Protein AF-A0A659UJV3-F1 (afdb_monomer_lite)

Foldseek 3Di:
DVVVVVVCVVLVVVPDPVVNVVVCVVCVVVVQNDADPVPRHGPVVVCVVCVVVVVVVVVVVVVVCCVVVVVVVVVCVVCVVPPVVVVVVVVVVD

Secondary structure (DSSP, 8-state):
-HHHHHHHHHTTTTS-HHHHHHHHHHHHHTT---B-TTT-SBHHHHHHHHHHHHHHHHHHHHHHHHHHHHHHHHHHHHTTT-HHHHHHHHHH--

Sequence (94 aa):
PERHTALMHQFGFDLPIWQQYLTYLTNILSGDFGTSFSTKTPVLKDFLVRFPATVELAIFAMIFAVIFGVAFGIFAAIRRGSWFDQLTMGTALA

Radius of gyration: 26.71 Å; chains: 1; bounding box: 47×45×66 Å

pLDDT: mean 77.1, std 12.21, range [51.75, 96.81]

Structure (mmCIF, N/CA/C/O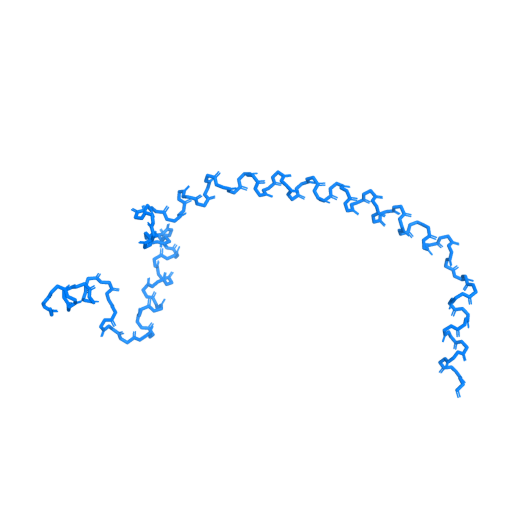 backbone):
data_AF-A0A659UJV3-F1
#
_entry.id   AF-A0A659UJV3-F1
#
loop_
_atom_site.group_PDB
_atom_site.id
_atom_site.type_symbol
_atom_site.label_atom_id
_atom_site.label_alt_id
_atom_site.label_comp_id
_atom_site.label_asym_id
_atom_site.label_entity_id
_atom_site.label_seq_id
_atom_site.pdbx_PDB_ins_code
_atom_site.Cartn_x
_atom_site.Cartn_y
_atom_site.Cartn_z
_atom_site.occupancy
_atom_site.B_iso_or_equiv
_atom_site.auth_seq_id
_atom_site.auth_comp_id
_atom_site.auth_asym_id
_atom_site.auth_atom_id
_atom_site.pdbx_PDB_model_num
ATOM 1 N N . PRO A 1 1 ? -11.445 -8.112 38.231 1.00 59.59 1 PRO A N 1
ATOM 2 C CA . PRO A 1 1 ? -12.476 -8.892 37.499 1.00 59.59 1 PRO A CA 1
ATOM 3 C C . PRO A 1 1 ? -13.514 -8.002 36.793 1.00 59.59 1 PRO A C 1
ATOM 5 O O . PRO A 1 1 ? -13.620 -8.079 35.579 1.00 59.59 1 PRO A O 1
ATOM 8 N N . GLU A 1 2 ? -14.193 -7.099 37.512 1.00 66.38 2 GLU A N 1
ATOM 9 C CA . GLU A 1 2 ? -15.302 -6.279 36.973 1.00 66.38 2 GLU A CA 1
ATOM 10 C C . GLU A 1 2 ? -14.899 -5.278 35.876 1.00 66.38 2 GLU A C 1
ATOM 12 O O . GLU A 1 2 ? -15.654 -5.032 34.941 1.00 66.38 2 GLU A O 1
ATOM 17 N N . ARG A 1 3 ? -13.677 -4.727 35.927 1.00 64.06 3 ARG A N 1
ATOM 18 C CA . ARG A 1 3 ? -13.175 -3.862 34.842 1.00 64.06 3 ARG A CA 1
ATOM 19 C C . ARG A 1 3 ? -12.911 -4.618 33.542 1.00 64.06 3 ARG A C 1
ATOM 21 O O . ARG A 1 3 ? -12.990 -4.016 32.481 1.00 64.06 3 ARG A O 1
ATOM 28 N N . HIS A 1 4 ? -12.586 -5.908 33.609 1.00 64.56 4 HIS A N 1
ATOM 29 C CA . HIS A 1 4 ? -12.297 -6.688 32.405 1.00 64.56 4 HIS A CA 1
ATOM 30 C C . HIS A 1 4 ? -13.575 -6.995 31.632 1.00 64.56 4 HIS A C 1
ATOM 32 O O . HIS A 1 4 ? -13.597 -6.808 30.424 1.00 64.56 4 HIS A O 1
ATOM 38 N N . THR A 1 5 ? -14.646 -7.383 32.324 1.00 66.38 5 THR A N 1
ATOM 39 C CA . THR A 1 5 ? -15.953 -7.640 31.705 1.00 66.38 5 THR A CA 1
ATOM 40 C C . THR A 1 5 ? -16.570 -6.363 31.144 1.00 66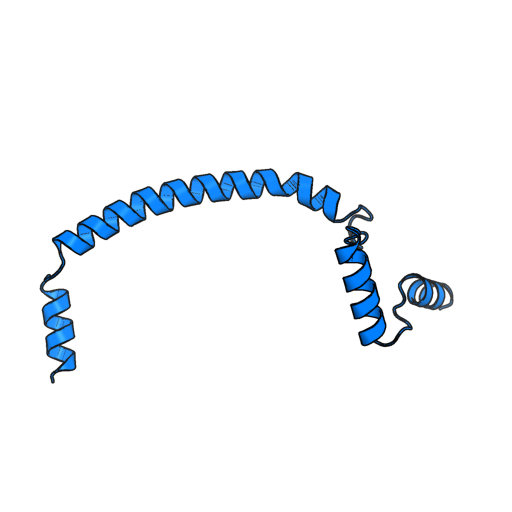.38 5 THR A C 1
ATOM 42 O O . THR A 1 5 ? -17.081 -6.375 30.032 1.00 66.38 5 THR A O 1
ATOM 45 N N . ALA A 1 6 ? -16.434 -5.233 31.846 1.00 68.44 6 ALA A N 1
ATOM 46 C CA . ALA A 1 6 ? -16.864 -3.940 31.317 1.00 68.44 6 ALA A CA 1
ATOM 47 C C . ALA A 1 6 ? -16.139 -3.574 30.008 1.00 68.44 6 ALA A C 1
ATOM 49 O O . ALA A 1 6 ? -16.776 -3.085 29.081 1.00 68.44 6 ALA A O 1
ATOM 50 N N . LEU A 1 7 ? -14.831 -3.844 29.907 1.00 64.12 7 LEU A N 1
ATOM 51 C CA . LEU A 1 7 ? -14.053 -3.596 28.688 1.00 64.12 7 LEU A CA 1
ATOM 52 C C . LEU A 1 7 ? -14.396 -4.583 27.562 1.00 64.12 7 LEU A C 1
ATOM 54 O O . LEU A 1 7 ? -14.506 -4.155 26.417 1.00 64.12 7 LEU A O 1
ATOM 58 N N . MET A 1 8 ? -14.610 -5.870 27.860 1.00 66.31 8 MET A N 1
ATOM 59 C CA . MET A 1 8 ? -15.060 -6.854 26.858 1.00 66.31 8 MET A CA 1
ATOM 60 C C . MET A 1 8 ? -16.382 -6.423 26.212 1.00 66.31 8 MET A C 1
ATOM 62 O O . MET A 1 8 ? -16.506 -6.446 24.985 1.00 66.31 8 MET A O 1
ATOM 66 N N . HIS A 1 9 ? -17.305 -5.905 27.023 1.00 65.50 9 HIS A N 1
ATOM 67 C CA . HIS A 1 9 ? -18.608 -5.453 26.551 1.00 65.50 9 HIS A CA 1
ATOM 68 C C . HIS A 1 9 ? -18.519 -4.126 25.782 1.00 65.50 9 HIS A C 1
ATOM 70 O O . HIS A 1 9 ? -19.280 -3.898 24.843 1.00 65.50 9 HIS A O 1
ATOM 76 N N . GLN A 1 10 ? -17.572 -3.255 26.150 1.00 65.19 10 GLN A N 1
ATOM 77 C CA . GLN A 1 10 ? -17.337 -1.966 25.490 1.00 65.19 10 GLN A CA 1
ATOM 78 C C . GLN A 1 10 ? -16.682 -2.118 24.109 1.00 65.19 10 GLN A C 1
ATOM 80 O O . GLN A 1 10 ? -16.965 -1.334 23.208 1.00 65.19 10 GLN A O 1
ATOM 85 N N . PHE A 1 11 ? -15.830 -3.132 23.937 1.00 67.69 11 PHE A N 1
ATOM 86 C CA . PHE A 1 11 ? -15.186 -3.454 22.660 1.00 67.69 11 PHE A CA 1
ATOM 87 C C . PHE A 1 11 ? -15.949 -4.504 21.837 1.00 67.69 11 PHE A C 1
ATOM 89 O O . PHE A 1 11 ? -15.521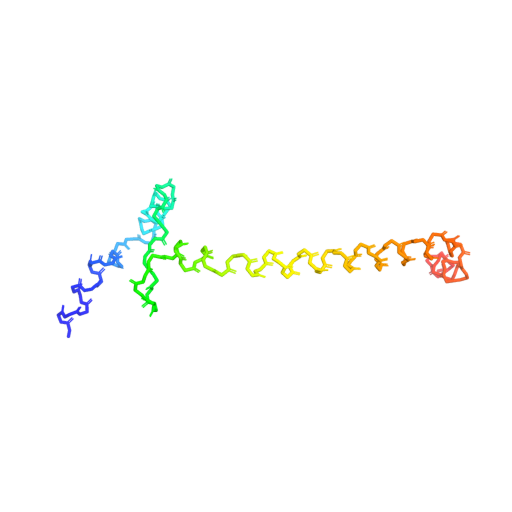 -4.844 20.736 1.00 67.69 11 PHE A O 1
ATOM 96 N N . GLY A 1 12 ? -17.076 -5.016 22.345 1.00 69.12 12 GLY A N 1
ATOM 97 C CA . GLY A 1 12 ? -17.870 -6.039 21.662 1.00 69.12 12 GLY A CA 1
ATOM 98 C C . GLY A 1 12 ? -17.173 -7.400 21.568 1.00 69.12 12 GLY A C 1
ATOM 99 O O . GLY A 1 12 ? -17.576 -8.238 20.767 1.00 69.12 12 GLY A O 1
ATOM 100 N N . PHE A 1 13 ? -16.145 -7.641 22.387 1.00 73.56 13 PHE A N 1
ATOM 101 C CA . PHE A 1 13 ? -15.421 -8.914 22.431 1.00 73.56 13 PHE A CA 1
ATOM 102 C C . PHE A 1 13 ? -16.253 -10.057 23.028 1.00 73.56 13 PHE A C 1
ATOM 104 O O . PHE A 1 13 ? -15.896 -11.219 22.852 1.00 73.56 13 PHE A O 1
ATOM 111 N N . ASP A 1 14 ? -17.387 -9.731 23.652 1.00 76.75 14 ASP A N 1
ATOM 112 C CA . ASP A 1 14 ? -18.400 -10.692 24.103 1.00 76.75 14 ASP A CA 1
ATOM 113 C C . ASP A 1 14 ? -19.320 -11.189 22.963 1.00 76.75 14 ASP A C 1
ATOM 115 O O . ASP A 1 14 ? -20.090 -12.132 23.150 1.00 76.75 14 ASP A O 1
ATOM 119 N N . LEU A 1 15 ? -19.266 -10.571 21.773 1.00 78.94 15 LEU A N 1
ATOM 120 C CA . LEU A 1 15 ? -20.111 -10.927 20.627 1.00 78.94 15 LEU A CA 1
ATOM 121 C C . LEU A 1 15 ? -19.491 -12.070 19.800 1.00 78.94 15 LEU A C 1
ATOM 123 O O . LEU A 1 15 ? -18.266 -12.203 19.744 1.00 78.94 15 LEU A O 1
ATOM 127 N N . PRO A 1 16 ? -20.306 -12.860 19.073 1.00 84.75 16 PRO A N 1
ATOM 128 C CA . PRO A 1 16 ? -19.812 -13.838 18.107 1.00 84.75 16 PRO A CA 1
ATOM 129 C C . PRO A 1 16 ? -18.825 -13.213 17.108 1.00 84.75 16 PRO A C 1
ATOM 131 O O . PRO A 1 16 ? -19.072 -12.118 16.599 1.00 84.75 16 PRO A O 1
ATOM 134 N N . ILE A 1 17 ? -17.751 -13.931 16.752 1.00 81.31 17 ILE A N 1
ATOM 135 C CA . ILE A 1 17 ? -16.681 -13.426 15.861 1.00 81.31 17 ILE A CA 1
ATOM 136 C C . ILE A 1 17 ? -17.238 -12.861 14.543 1.00 81.31 17 ILE A C 1
ATOM 138 O O . ILE A 1 17 ? -16.766 -11.839 14.049 1.00 81.31 17 ILE A O 1
ATOM 142 N N . TRP A 1 18 ? -18.283 -13.479 13.989 1.00 84.06 18 TRP A N 1
ATOM 143 C CA . TRP A 1 18 ? -18.914 -13.005 12.756 1.00 84.06 18 TRP A CA 1
ATOM 144 C C . TRP A 1 18 ? -19.573 -11.620 12.909 1.00 84.06 18 TRP A C 1
ATOM 146 O O . TRP A 1 18 ? -19.513 -10.815 11.981 1.00 84.06 18 TRP A O 1
ATOM 156 N N . GLN A 1 19 ? -20.152 -11.305 14.075 1.00 85.75 19 GLN A N 1
ATOM 157 C CA . GLN A 1 19 ? -20.744 -9.989 14.355 1.00 85.75 19 GLN A CA 1
ATOM 158 C C . GLN A 1 19 ? -19.668 -8.924 14.537 1.00 85.75 19 GLN A C 1
ATOM 160 O O . GLN A 1 19 ? -19.826 -7.811 14.033 1.00 85.75 19 GLN A O 1
ATOM 165 N N . GLN A 1 20 ? -18.559 -9.272 15.199 1.00 83.44 20 GLN A N 1
ATOM 166 C CA . GLN A 1 20 ? -17.400 -8.383 15.315 1.00 83.44 20 GLN A CA 1
ATOM 167 C C . GLN A 1 20 ? -16.854 -8.034 13.924 1.00 83.44 20 GLN A C 1
ATOM 169 O O . GLN A 1 20 ? -16.602 -6.867 13.633 1.00 83.44 20 GLN A O 1
ATOM 174 N N . TYR A 1 21 ? -16.759 -9.026 13.033 1.00 83.19 21 TYR A N 1
ATOM 175 C CA . TYR A 1 21 ? -16.290 -8.825 11.664 1.00 83.19 21 TYR A CA 1
ATOM 176 C C . TYR A 1 21 ? -17.238 -7.960 10.820 1.00 83.19 21 TYR A C 1
ATOM 178 O O . TYR A 1 21 ? -16.784 -7.044 10.137 1.00 83.19 21 TYR A O 1
ATOM 186 N N . LEU A 1 22 ? -18.553 -8.195 10.888 1.00 86.19 22 LEU A N 1
ATOM 187 C CA . LEU A 1 22 ? -19.537 -7.369 10.173 1.00 86.19 22 LEU A CA 1
ATOM 188 C C . LEU A 1 22 ? -19.563 -5.926 10.680 1.00 86.19 22 LEU A C 1
ATOM 190 O O . LEU A 1 22 ? -19.619 -4.995 9.878 1.00 86.19 22 LEU A O 1
ATOM 194 N N . THR A 1 23 ? -19.493 -5.735 11.997 1.00 83.31 23 THR A N 1
ATOM 195 C CA . THR A 1 23 ? -19.409 -4.401 12.606 1.00 83.31 23 THR A CA 1
ATOM 196 C C . THR A 1 23 ? -18.143 -3.686 12.141 1.00 83.31 23 THR A C 1
ATOM 198 O O . THR A 1 23 ? -18.207 -2.546 11.693 1.00 83.31 23 THR A O 1
ATOM 201 N N . TYR A 1 24 ? -17.004 -4.382 12.147 1.00 82.81 24 TYR A N 1
ATOM 202 C CA . TYR A 1 24 ? -15.738 -3.859 11.643 1.00 82.81 24 TYR A CA 1
ATOM 203 C C . TYR A 1 24 ? -15.807 -3.470 10.159 1.00 82.81 24 TYR A C 1
ATOM 205 O O . TYR A 1 24 ? -15.410 -2.364 9.800 1.00 82.81 24 TYR A O 1
ATOM 213 N N . LEU A 1 25 ? -16.370 -4.329 9.303 1.00 84.38 25 LEU A N 1
ATOM 214 C CA . LEU A 1 25 ? -16.565 -4.031 7.881 1.00 84.38 25 LEU A CA 1
ATOM 215 C C . LEU A 1 25 ? -17.467 -2.814 7.664 1.00 84.38 25 LEU A C 1
ATOM 217 O O . LEU A 1 25 ? -17.149 -1.953 6.848 1.00 84.38 25 LEU A O 1
ATOM 221 N N . THR A 1 26 ? -18.574 -2.724 8.400 1.00 84.50 26 THR A N 1
ATOM 222 C CA . THR A 1 26 ? -19.518 -1.601 8.296 1.00 84.50 26 THR A CA 1
ATOM 223 C C . THR A 1 26 ? -18.858 -0.289 8.727 1.00 84.50 26 THR A C 1
ATOM 225 O O . THR A 1 26 ? -19.028 0.738 8.066 1.00 84.50 26 THR A O 1
ATOM 228 N N . ASN A 1 27 ? -18.046 -0.326 9.786 1.00 82.12 27 ASN A N 1
ATOM 229 C CA . ASN A 1 27 ? -17.286 0.828 10.262 1.00 82.12 27 ASN A CA 1
ATOM 230 C C . ASN A 1 27 ? -16.229 1.265 9.237 1.00 82.12 27 ASN A C 1
ATOM 232 O O . ASN A 1 27 ? -16.188 2.444 8.887 1.00 82.12 27 ASN A O 1
ATOM 236 N N . ILE A 1 28 ? -15.470 0.326 8.653 1.00 82.94 28 ILE A N 1
ATOM 237 C CA . ILE A 1 28 ? -14.513 0.630 7.573 1.00 82.94 28 ILE A CA 1
ATOM 238 C C . ILE A 1 28 ? -15.210 1.281 6.381 1.00 82.94 28 ILE A C 1
ATOM 240 O O . ILE A 1 28 ? -14.722 2.281 5.856 1.00 82.94 28 ILE A O 1
ATOM 244 N N . LEU A 1 29 ? -16.345 0.728 5.947 1.00 83.25 29 LEU A N 1
ATOM 245 C CA . LEU A 1 29 ? -17.113 1.268 4.822 1.00 83.25 29 LEU A CA 1
ATOM 246 C C . LEU A 1 29 ? -17.652 2.676 5.113 1.00 83.25 29 LEU A C 1
ATOM 248 O O . LEU A 1 29 ? -17.805 3.473 4.193 1.00 83.25 29 LEU A O 1
ATOM 252 N N . SER A 1 30 ? -17.881 2.999 6.387 1.00 81.12 30 SER A N 1
ATOM 253 C CA . SER A 1 30 ? -18.272 4.335 6.854 1.00 81.12 30 SER A CA 1
ATOM 254 C C . SER A 1 30 ? -17.079 5.293 7.016 1.00 81.12 30 SER A C 1
ATOM 256 O O . SER A 1 30 ? -17.265 6.455 7.370 1.00 81.12 30 SER A O 1
ATOM 258 N N . GLY A 1 31 ? -15.852 4.825 6.757 1.00 73.38 31 GLY A N 1
ATOM 259 C CA . GLY A 1 31 ? -14.614 5.588 6.920 1.00 73.38 31 GLY A CA 1
ATOM 260 C C . GLY A 1 31 ? -14.052 5.589 8.346 1.00 73.38 31 GLY A C 1
ATOM 261 O O . GLY A 1 31 ? -13.059 6.272 8.603 1.00 73.38 31 GLY A O 1
ATOM 262 N N . ASP A 1 32 ? -14.646 4.824 9.264 1.00 77.94 32 ASP A N 1
ATOM 263 C CA . ASP A 1 32 ? -14.143 4.630 10.621 1.00 77.94 32 ASP A CA 1
ATOM 264 C C . ASP A 1 32 ? -13.290 3.357 10.697 1.00 77.94 32 ASP A C 1
ATOM 266 O O . ASP A 1 32 ? -13.772 2.231 10.813 1.00 77.94 32 ASP A O 1
ATOM 270 N N . PHE A 1 33 ? -11.977 3.553 10.642 1.00 77.06 33 PHE A N 1
ATOM 271 C CA . PHE A 1 33 ? -10.986 2.480 10.764 1.00 77.06 33 PHE A CA 1
ATOM 272 C C . PHE A 1 33 ? -10.731 2.074 12.223 1.00 77.06 33 PHE A C 1
ATOM 274 O O . PHE A 1 33 ? -9.861 1.246 12.497 1.00 77.06 33 PHE A O 1
ATOM 281 N N . GLY A 1 34 ? -11.475 2.659 13.161 1.00 73.31 34 GLY A N 1
ATOM 282 C CA . GLY A 1 34 ? -11.321 2.462 14.585 1.00 73.31 34 GLY A CA 1
ATOM 283 C C . GLY A 1 34 ? -10.177 3.274 15.186 1.00 73.31 34 GLY A C 1
ATOM 284 O O . GLY A 1 34 ? -9.461 4.052 14.541 1.00 73.31 34 GLY A O 1
ATOM 285 N N . THR A 1 35 ? -10.005 3.074 16.488 1.00 68.94 35 THR A N 1
ATOM 286 C CA . THR A 1 35 ? -8.914 3.666 17.259 1.00 68.94 35 THR A CA 1
ATOM 287 C C . THR A 1 35 ? -7.790 2.652 17.417 1.00 68.94 35 THR A C 1
ATOM 289 O O . THR A 1 35 ? -8.022 1.472 17.671 1.00 68.94 35 THR A O 1
ATOM 292 N N . SER A 1 36 ? -6.547 3.105 17.256 1.00 63.50 36 SER A N 1
ATOM 293 C CA . SER A 1 36 ? -5.389 2.261 17.538 1.00 63.50 36 SER A CA 1
ATOM 294 C C . SER A 1 36 ? -5.371 1.923 19.029 1.00 63.50 36 SER A C 1
ATOM 296 O O . SER A 1 36 ? -5.301 2.826 19.862 1.00 63.50 36 SER A O 1
ATOM 298 N N . PHE A 1 37 ? -5.369 0.636 19.382 1.00 59.28 37 PHE A N 1
ATOM 299 C CA . PHE A 1 37 ? -5.231 0.194 20.776 1.00 59.28 37 PHE A CA 1
ATOM 300 C C . PHE A 1 37 ? -3.911 0.660 21.416 1.00 59.28 37 PHE A C 1
ATOM 302 O O . PHE A 1 37 ? -3.846 0.832 22.632 1.00 59.28 37 PHE A O 1
ATOM 309 N N . SER A 1 38 ? -2.874 0.908 20.604 1.00 59.88 38 SER A N 1
ATOM 310 C CA . SER A 1 38 ? -1.557 1.352 21.075 1.00 59.88 38 SER A CA 1
ATOM 311 C C . SER A 1 38 ? -1.477 2.866 21.272 1.00 59.88 38 SER A C 1
ATOM 313 O O . SER A 1 38 ? -0.902 3.328 22.254 1.00 59.88 38 SER A O 1
ATOM 315 N N . THR A 1 39 ? -2.033 3.645 20.343 1.00 60.28 39 THR A N 1
ATOM 316 C CA . THR A 1 39 ? -1.842 5.108 20.302 1.00 60.28 39 THR A CA 1
ATOM 317 C C . THR A 1 39 ? -3.084 5.880 20.755 1.00 60.28 39 THR A C 1
ATOM 319 O O . THR A 1 39 ? -3.010 7.085 20.975 1.00 60.28 39 THR A O 1
ATOM 322 N N . LYS A 1 40 ? -4.233 5.200 20.900 1.00 66.69 40 LYS A N 1
ATOM 323 C CA . LYS A 1 40 ? -5.564 5.770 21.198 1.00 66.69 40 LYS A CA 1
ATOM 324 C C . LYS A 1 40 ? -5.999 6.883 20.236 1.00 66.69 40 LYS A C 1
ATOM 326 O O . LYS A 1 40 ? -6.890 7.667 20.549 1.00 66.69 40 LYS A O 1
ATOM 331 N N . THR A 1 41 ? -5.379 6.958 19.064 1.00 67.69 41 THR A N 1
ATOM 332 C CA . THR A 1 41 ? -5.703 7.907 17.999 1.00 67.69 41 THR A CA 1
ATOM 333 C C . THR A 1 41 ? -6.424 7.191 16.856 1.00 67.69 41 THR A C 1
ATOM 335 O O . THR A 1 41 ? -6.261 5.975 16.693 1.00 67.69 41 THR A O 1
ATOM 338 N N . PRO A 1 42 ? -7.229 7.915 16.054 1.00 76.00 42 PRO A N 1
ATOM 339 C CA . PRO A 1 42 ? -7.818 7.362 14.839 1.00 76.00 42 PRO A CA 1
ATOM 340 C C . PRO A 1 42 ? -6.719 6.833 13.914 1.00 76.00 42 PRO A C 1
ATOM 342 O O . PRO A 1 42 ? -5.802 7.581 13.558 1.00 76.00 42 PRO A O 1
ATOM 345 N N . VAL A 1 43 ? -6.819 5.562 13.511 1.00 76.50 43 VAL A N 1
ATOM 346 C CA . VAL A 1 43 ? -5.807 4.892 12.669 1.00 76.50 43 VAL A CA 1
ATOM 347 C C . VAL A 1 43 ? -5.589 5.656 11.365 1.00 76.50 43 VAL A C 1
ATOM 349 O O . VAL A 1 43 ? -4.453 5.834 10.932 1.00 76.50 43 VAL A O 1
ATOM 352 N N . LEU A 1 44 ? -6.667 6.190 10.784 1.00 73.81 44 LEU A N 1
ATOM 353 C CA . LEU A 1 44 ? -6.618 6.952 9.538 1.00 73.81 44 LEU A CA 1
ATOM 354 C C . LEU A 1 44 ? -5.705 8.185 9.635 1.00 73.81 44 LEU A C 1
ATOM 356 O O . LEU A 1 44 ? -4.977 8.496 8.696 1.00 73.81 44 LEU A O 1
ATOM 360 N N . LYS A 1 45 ? -5.696 8.873 10.783 1.00 76.38 45 LYS A N 1
ATOM 361 C CA . LYS A 1 45 ? -4.850 10.054 10.990 1.00 76.38 45 LYS A CA 1
ATOM 362 C C . LYS A 1 45 ? -3.373 9.669 11.064 1.00 76.38 45 LYS A C 1
ATOM 364 O O . LYS A 1 45 ? -2.542 10.332 10.456 1.00 76.38 45 LYS A O 1
ATOM 369 N N . ASP A 1 46 ? -3.057 8.602 11.792 1.00 76.94 46 ASP A N 1
ATOM 370 C CA . ASP A 1 46 ? -1.680 8.116 11.944 1.00 76.94 46 ASP A CA 1
ATOM 371 C C . ASP A 1 46 ? -1.146 7.547 10.613 1.00 76.94 46 ASP A C 1
ATOM 373 O O . ASP A 1 46 ? -0.001 7.785 10.227 1.00 76.94 46 ASP A O 1
ATOM 377 N N . PHE A 1 4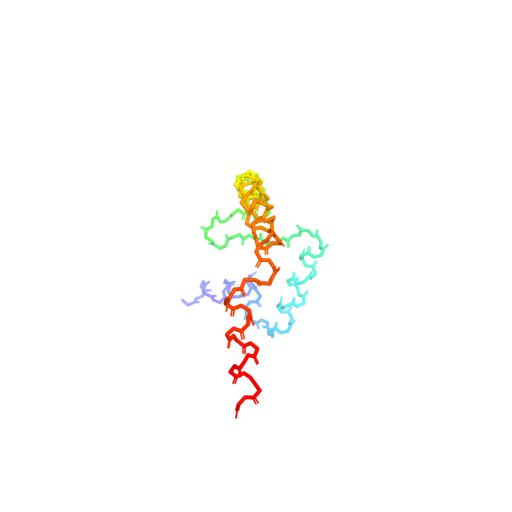7 ? -2.019 6.883 9.848 1.00 78.62 47 PHE A N 1
ATOM 378 C CA . PHE A 1 47 ? -1.735 6.418 8.493 1.00 78.62 47 PHE A CA 1
ATOM 379 C C . PHE A 1 47 ? -1.410 7.581 7.549 1.00 78.62 47 PHE A C 1
ATOM 381 O O . PHE A 1 47 ? -0.359 7.567 6.913 1.00 78.62 47 PHE A O 1
ATOM 388 N N . LEU A 1 48 ? -2.251 8.620 7.499 1.00 81.00 48 LEU A N 1
ATOM 389 C CA . LEU A 1 48 ? -2.049 9.778 6.618 1.00 81.00 48 LEU A CA 1
ATOM 390 C C . LEU A 1 48 ? -0.783 10.582 6.939 1.00 81.00 48 LEU A C 1
ATOM 392 O O . LEU A 1 48 ? -0.226 11.205 6.042 1.00 81.00 48 LEU A O 1
ATOM 396 N N . VAL A 1 49 ? -0.305 10.566 8.184 1.00 83.00 49 VAL A N 1
ATOM 397 C CA . VAL A 1 49 ? 0.966 11.214 8.550 1.00 83.00 49 VAL A CA 1
ATOM 398 C C . VAL A 1 49 ? 2.171 10.447 7.996 1.00 83.00 49 VAL A C 1
ATOM 400 O O . VAL A 1 49 ? 3.158 11.057 7.593 1.00 83.00 49 VAL A O 1
ATOM 403 N N . ARG A 1 50 ? 2.107 9.113 7.953 1.00 81.88 50 ARG A N 1
ATOM 404 C CA . ARG A 1 50 ? 3.223 8.254 7.514 1.00 81.88 50 ARG A CA 1
ATOM 405 C C . ARG A 1 50 ? 3.191 7.946 6.018 1.00 81.88 50 ARG A C 1
ATOM 407 O O . ARG A 1 50 ? 4.240 7.719 5.419 1.00 81.88 50 ARG A O 1
ATOM 414 N N . PHE A 1 51 ? 2.005 7.964 5.417 1.00 85.38 51 PHE A N 1
ATOM 415 C CA . PHE A 1 51 ? 1.781 7.626 4.014 1.00 85.38 51 PHE A CA 1
ATOM 416 C C . PHE A 1 51 ? 2.640 8.445 3.028 1.00 85.38 51 PHE A C 1
ATOM 418 O O . PHE A 1 51 ? 3.245 7.826 2.151 1.00 85.38 51 PHE A O 1
ATOM 425 N N . PRO A 1 52 ? 2.805 9.779 3.175 1.00 86.25 52 PRO A N 1
ATOM 426 C CA . PRO A 1 52 ? 3.641 10.573 2.273 1.00 86.25 52 PRO A CA 1
ATOM 427 C C . PRO A 1 52 ? 5.092 10.090 2.212 1.00 86.25 52 PRO A C 1
ATOM 429 O O . PRO A 1 52 ? 5.656 9.993 1.127 1.00 86.25 52 PRO A O 1
ATOM 432 N N . ALA A 1 53 ? 5.669 9.702 3.353 1.00 87.69 53 ALA A N 1
ATOM 433 C CA . ALA A 1 53 ? 7.040 9.199 3.410 1.00 87.69 53 ALA A CA 1
ATOM 434 C C . ALA A 1 53 ? 7.193 7.849 2.685 1.00 87.69 53 ALA A C 1
ATOM 436 O O . ALA A 1 53 ? 8.208 7.593 2.040 1.00 87.69 53 ALA A O 1
ATOM 437 N N . THR A 1 54 ? 6.179 6.978 2.753 1.00 89.75 54 THR A N 1
ATOM 438 C CA . THR A 1 54 ? 6.177 5.709 2.004 1.00 89.75 54 THR A CA 1
ATOM 439 C C . THR A 1 54 ? 6.069 5.945 0.501 1.00 89.75 54 THR A C 1
ATOM 441 O O . THR A 1 54 ? 6.750 5.273 -0.270 1.00 89.75 54 THR A O 1
ATOM 444 N N . VAL A 1 55 ? 5.244 6.910 0.083 1.00 90.94 55 VAL A N 1
ATOM 445 C CA . VAL A 1 55 ? 5.099 7.288 -1.329 1.00 90.94 55 VAL A CA 1
ATOM 446 C C . VAL A 1 55 ? 6.402 7.866 -1.870 1.00 90.94 55 VAL A C 1
ATOM 448 O O . VAL A 1 55 ? 6.844 7.454 -2.9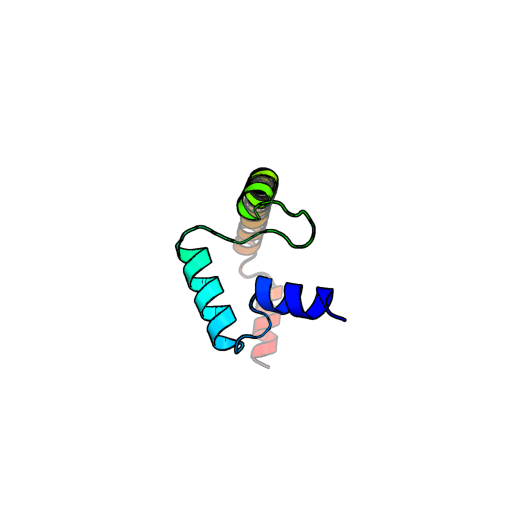37 1.00 90.94 55 VAL A O 1
ATOM 451 N N . GLU A 1 56 ? 7.047 8.763 -1.127 1.00 91.88 56 GLU A N 1
ATOM 452 C CA . GLU A 1 56 ? 8.343 9.328 -1.503 1.00 91.88 56 GLU A CA 1
ATOM 453 C C . GLU A 1 56 ? 9.388 8.222 -1.711 1.00 91.88 56 GLU A C 1
ATOM 455 O O . GLU A 1 56 ? 9.999 8.130 -2.778 1.00 91.88 56 GLU A O 1
ATOM 460 N N . LEU A 1 57 ? 9.519 7.309 -0.742 1.00 93.50 57 LEU A N 1
ATOM 461 C CA . LEU A 1 57 ? 10.442 6.181 -0.842 1.00 93.50 57 LEU A CA 1
ATOM 462 C C . LEU A 1 57 ? 10.113 5.259 -2.028 1.00 93.50 57 LEU A C 1
ATOM 464 O O . LEU A 1 57 ? 11.017 4.833 -2.748 1.00 93.50 57 LEU A O 1
ATOM 468 N N . ALA A 1 58 ? 8.830 4.967 -2.255 1.00 93.44 58 ALA A N 1
ATOM 469 C CA . ALA A 1 58 ? 8.383 4.143 -3.373 1.00 93.44 58 ALA A CA 1
ATOM 470 C C . ALA A 1 58 ? 8.698 4.793 -4.728 1.00 93.44 58 ALA A C 1
ATOM 472 O O . ALA A 1 58 ? 9.121 4.099 -5.651 1.00 93.44 58 ALA A O 1
ATOM 473 N N . ILE A 1 59 ? 8.542 6.114 -4.851 1.00 95.75 59 ILE A N 1
ATOM 474 C CA . ILE A 1 59 ? 8.881 6.858 -6.071 1.00 95.75 59 ILE A CA 1
ATOM 475 C C . ILE A 1 59 ? 10.379 6.763 -6.356 1.00 95.75 59 ILE A C 1
ATOM 477 O O . ILE A 1 59 ? 10.759 6.405 -7.472 1.00 95.75 59 ILE A O 1
ATOM 481 N N . PHE A 1 60 ? 11.236 7.005 -5.361 1.00 95.81 60 PHE A N 1
ATOM 482 C CA . PHE A 1 60 ? 12.682 6.849 -5.538 1.00 95.81 60 PHE A CA 1
ATOM 483 C C . PHE A 1 60 ? 13.054 5.418 -5.935 1.00 95.81 60 PHE A C 1
ATOM 485 O O . PHE A 1 60 ? 13.806 5.220 -6.891 1.00 95.81 60 PHE A O 1
ATOM 492 N N . ALA A 1 61 ? 12.484 4.416 -5.263 1.00 94.44 61 ALA A N 1
ATOM 493 C CA . ALA A 1 61 ? 12.705 3.014 -5.598 1.00 94.44 61 ALA A CA 1
ATOM 494 C C . ALA A 1 61 ? 12.267 2.684 -7.035 1.00 94.44 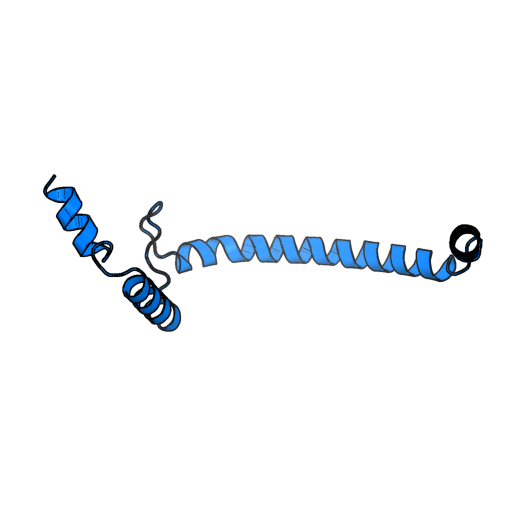61 ALA A C 1
ATOM 496 O O . ALA A 1 61 ? 13.002 2.005 -7.750 1.00 94.44 61 ALA A O 1
ATOM 497 N N . MET A 1 62 ? 11.118 3.198 -7.488 1.00 95.88 62 MET A N 1
ATOM 498 C CA . MET A 1 62 ? 10.646 3.023 -8.865 1.00 95.88 62 MET A CA 1
ATOM 499 C C . MET A 1 62 ? 11.593 3.657 -9.883 1.00 95.88 62 MET A C 1
ATOM 501 O O . MET A 1 62 ? 11.877 3.032 -10.900 1.00 95.88 62 MET A O 1
ATOM 505 N N . ILE A 1 63 ? 12.125 4.853 -9.616 1.00 96.81 63 ILE A N 1
ATOM 506 C CA . ILE A 1 63 ? 13.095 5.505 -10.508 1.00 96.81 63 ILE A CA 1
ATOM 507 C C . ILE A 1 63 ? 14.333 4.620 -10.679 1.00 96.81 63 ILE A C 1
ATOM 509 O O . ILE A 1 63 ? 14.733 4.333 -11.808 1.00 96.81 63 ILE A O 1
ATOM 513 N N . PHE A 1 64 ? 14.905 4.124 -9.579 1.00 95.94 64 PHE A N 1
ATOM 514 C CA . PHE A 1 64 ? 16.037 3.199 -9.648 1.00 95.94 64 PHE A CA 1
ATOM 515 C C . PHE A 1 64 ? 15.672 1.902 -10.372 1.00 95.94 64 PHE A C 1
ATOM 517 O O . PHE A 1 64 ? 16.411 1.466 -11.253 1.00 95.94 64 PHE A O 1
ATOM 524 N N . ALA A 1 65 ? 14.523 1.306 -10.051 1.00 95.00 65 ALA A N 1
ATOM 525 C CA . ALA A 1 65 ? 14.058 0.077 -10.683 1.00 95.00 65 ALA A CA 1
ATOM 526 C C . ALA A 1 65 ? 13.876 0.237 -12.197 1.00 95.00 65 ALA A C 1
ATOM 528 O O . ALA A 1 65 ? 14.223 -0.672 -12.942 1.00 95.00 65 ALA A O 1
ATOM 529 N N . VAL A 1 66 ? 13.391 1.387 -12.668 1.00 96.31 66 VAL A N 1
ATOM 530 C CA . VAL A 1 66 ? 13.265 1.678 -14.101 1.00 96.31 66 VAL A CA 1
ATOM 531 C C . VAL A 1 66 ? 14.638 1.858 -14.741 1.00 96.31 66 VAL A C 1
ATOM 533 O O . VAL A 1 66 ? 14.897 1.248 -15.772 1.00 96.31 66 VAL A O 1
ATOM 536 N N . ILE A 1 67 ? 15.540 2.634 -14.134 1.00 96.12 67 ILE A N 1
ATOM 537 C CA . ILE A 1 67 ? 16.890 2.856 -14.680 1.00 96.12 67 ILE A CA 1
ATOM 538 C C . ILE A 1 67 ? 17.634 1.526 -14.824 1.00 96.12 67 ILE A C 1
ATOM 540 O O . ILE A 1 67 ? 18.115 1.189 -15.907 1.00 96.12 67 ILE A O 1
ATOM 544 N N . PHE A 1 68 ? 17.693 0.745 -13.745 1.00 95.25 68 PHE A N 1
ATOM 545 C CA . PHE A 1 68 ? 18.375 -0.543 -13.754 1.00 95.25 68 PHE A CA 1
ATOM 546 C C . PHE A 1 68 ? 17.615 -1.580 -14.577 1.00 95.25 68 PHE A C 1
ATOM 548 O O . PHE A 1 68 ? 18.230 -2.296 -15.357 1.00 95.25 68 PHE A O 1
ATOM 555 N N . GLY A 1 69 ? 16.291 -1.646 -14.460 1.00 93.31 69 GLY A N 1
ATOM 556 C CA . GLY A 1 69 ? 15.457 -2.596 -15.193 1.00 93.31 69 GLY A CA 1
ATOM 557 C C . GLY A 1 69 ? 15.536 -2.400 -16.703 1.00 93.31 69 GLY A C 1
ATOM 558 O O . GLY A 1 69 ? 15.677 -3.375 -17.436 1.00 93.31 69 GLY A O 1
ATOM 559 N N . VAL A 1 70 ? 15.534 -1.152 -17.179 1.00 93.44 70 VAL A N 1
ATOM 560 C CA . VAL A 1 70 ? 15.719 -0.843 -18.602 1.00 93.44 70 VAL A CA 1
ATOM 561 C C . VAL A 1 70 ? 17.154 -1.142 -19.034 1.00 93.44 70 VAL A C 1
ATOM 563 O O . VAL A 1 70 ? 17.341 -1.797 -20.056 1.00 93.44 70 VAL A O 1
ATOM 566 N N . ALA A 1 71 ? 18.170 -0.746 -18.261 1.00 90.75 71 ALA A N 1
ATOM 567 C CA . ALA A 1 71 ? 19.567 -1.032 -18.597 1.00 90.75 71 ALA A CA 1
ATOM 568 C C . ALA A 1 71 ? 19.853 -2.543 -18.679 1.00 90.75 71 ALA A C 1
ATOM 570 O O . ALA A 1 71 ? 20.403 -3.022 -19.673 1.00 90.75 71 ALA A O 1
ATOM 571 N N . PHE A 1 72 ? 19.431 -3.310 -17.670 1.00 89.50 72 PHE A N 1
ATOM 572 C CA . PHE A 1 72 ? 19.553 -4.767 -17.657 1.00 89.50 72 PHE A CA 1
ATOM 573 C C . PHE A 1 72 ? 18.679 -5.425 -18.723 1.00 89.50 72 PHE A C 1
ATOM 575 O O . PHE A 1 72 ? 19.129 -6.374 -19.358 1.00 89.50 72 PHE A O 1
ATOM 582 N N . GLY A 1 73 ? 17.473 -4.911 -18.973 1.00 87.81 73 GLY A N 1
ATOM 583 C CA . GLY A 1 73 ? 16.588 -5.394 -20.031 1.00 87.81 73 GLY A CA 1
ATOM 584 C C . GLY A 1 73 ? 17.195 -5.224 -21.423 1.00 87.81 73 GLY A C 1
ATOM 585 O O . GLY A 1 73 ? 17.186 -6.165 -22.213 1.00 87.81 73 GLY A O 1
ATOM 586 N N . ILE A 1 74 ? 17.799 -4.066 -21.708 1.00 87.75 74 ILE A N 1
ATOM 587 C CA . ILE A 1 74 ? 18.521 -3.809 -22.963 1.00 87.75 74 ILE A CA 1
ATOM 588 C C . ILE A 1 74 ? 19.753 -4.712 -23.064 1.00 87.75 74 ILE A C 1
ATOM 590 O O . ILE A 1 74 ? 19.971 -5.333 -24.102 1.00 87.75 74 ILE A O 1
ATOM 594 N N . PHE A 1 75 ? 20.542 -4.842 -21.994 1.00 83.94 75 PHE A N 1
ATOM 595 C CA . PHE A 1 75 ? 21.711 -5.724 -21.983 1.00 83.94 75 PHE A CA 1
ATOM 596 C C . PHE A 1 75 ? 21.332 -7.191 -22.233 1.00 83.94 75 PHE A C 1
ATOM 598 O O . PHE A 1 75 ? 21.973 -7.869 -23.039 1.00 83.94 75 PHE A O 1
ATOM 605 N N . ALA A 1 76 ? 20.260 -7.666 -21.598 1.00 80.25 76 ALA A N 1
ATOM 606 C CA . ALA A 1 76 ? 19.704 -8.994 -21.820 1.00 80.25 76 ALA A CA 1
ATOM 607 C C . ALA A 1 76 ? 19.164 -9.156 -23.250 1.00 80.25 76 ALA A C 1
ATOM 609 O O . ALA A 1 76 ? 19.372 -10.201 -23.857 1.00 80.25 76 ALA A O 1
ATOM 610 N N . ALA A 1 77 ? 18.535 -8.122 -23.820 1.00 79.44 77 ALA A N 1
ATOM 611 C CA . ALA A 1 77 ? 18.034 -8.137 -25.193 1.00 79.44 77 ALA A CA 1
ATOM 612 C C . ALA A 1 77 ? 19.158 -8.160 -26.242 1.00 79.44 77 ALA A C 1
ATOM 614 O O . ALA A 1 77 ? 19.030 -8.853 -27.245 1.00 79.44 77 ALA A O 1
ATOM 615 N N . ILE A 1 78 ? 20.270 -7.452 -26.013 1.00 77.44 78 ILE A N 1
ATOM 616 C CA . ILE A 1 78 ? 21.450 -7.482 -26.896 1.00 77.44 78 ILE A CA 1
ATOM 617 C C . ILE A 1 78 ? 22.175 -8.831 -26.787 1.00 77.44 78 ILE A C 1
ATOM 619 O O . ILE A 1 78 ? 22.667 -9.353 -27.783 1.00 77.44 78 ILE A O 1
ATOM 623 N N . ARG A 1 79 ? 22.220 -9.426 -25.589 1.00 66.56 79 ARG A N 1
ATOM 624 C CA . ARG A 1 79 ? 22.742 -10.785 -25.362 1.00 66.56 79 ARG A CA 1
ATOM 625 C C . ARG A 1 79 ? 21.708 -11.894 -25.588 1.00 66.56 79 ARG A C 1
ATOM 627 O O . ARG A 1 79 ? 21.985 -13.044 -25.250 1.00 66.56 79 ARG A O 1
ATOM 634 N N . ARG A 1 80 ? 20.545 -11.593 -26.164 1.00 56.25 80 ARG A N 1
ATOM 635 C CA . ARG A 1 80 ? 19.524 -12.587 -26.511 1.00 56.25 80 ARG A CA 1
ATOM 636 C C . ARG A 1 80 ? 20.087 -13.483 -27.619 1.00 56.25 80 ARG A C 1
ATOM 638 O O . ARG A 1 80 ? 20.304 -13.013 -28.731 1.00 56.25 80 ARG A O 1
ATOM 645 N N . GLY A 1 81 ? 20.385 -14.745 -27.291 1.00 57.12 81 GLY A N 1
ATOM 646 C CA . GLY A 1 81 ? 21.198 -15.653 -28.121 1.00 57.12 81 GLY A CA 1
ATOM 647 C C . GLY A 1 81 ? 22.637 -15.891 -27.624 1.00 57.12 81 GLY A C 1
ATOM 648 O O . GLY A 1 81 ? 23.439 -16.489 -28.335 1.00 57.12 81 GLY A O 1
ATOM 649 N N . SER A 1 82 ? 22.982 -15.424 -26.418 1.00 57.75 82 SER A N 1
ATOM 650 C CA . SER A 1 82 ? 24.248 -15.714 -25.726 1.00 57.75 82 SER A CA 1
ATOM 651 C C . SER A 1 82 ? 24.470 -17.222 -25.550 1.00 57.75 82 SER A C 1
ATOM 653 O O . SER A 1 82 ? 23.517 -17.979 -25.384 1.00 57.75 82 SER A O 1
ATOM 655 N N . TRP A 1 83 ? 25.736 -17.653 -25.496 1.00 55.25 83 TRP A N 1
ATOM 656 C CA . TRP A 1 83 ? 26.158 -19.049 -25.277 1.00 55.25 83 TRP A CA 1
ATOM 657 C C . TRP A 1 83 ? 25.484 -19.721 -24.062 1.00 55.25 83 TRP A C 1
ATOM 659 O O . TRP A 1 83 ? 25.357 -20.938 -24.037 1.00 55.25 83 TRP A O 1
ATOM 669 N N . PHE A 1 84 ? 25.005 -18.937 -23.085 1.00 59.75 84 PHE A N 1
ATOM 670 C CA . PHE A 1 84 ? 24.200 -19.417 -21.954 1.00 59.75 84 PHE A CA 1
ATOM 671 C C . PHE A 1 84 ? 22.783 -19.889 -22.341 1.00 59.75 84 PHE A C 1
ATOM 673 O O . PHE A 1 84 ? 22.343 -20.892 -21.791 1.00 59.75 84 PHE A O 1
ATOM 680 N N . ASP A 1 85 ? 22.099 -19.234 -23.291 1.00 58.41 85 ASP A N 1
ATOM 681 C CA . ASP A 1 85 ? 20.790 -19.679 -23.820 1.00 58.41 85 ASP A CA 1
ATOM 682 C C . ASP A 1 85 ? 20.934 -20.953 -24.666 1.00 58.41 85 ASP A C 1
ATOM 684 O O . ASP A 1 85 ? 20.068 -21.827 -24.656 1.00 58.41 85 ASP A O 1
ATOM 688 N N . GLN A 1 86 ? 22.046 -21.084 -25.398 1.00 61.09 86 GLN A N 1
ATOM 689 C CA . GLN A 1 86 ? 22.354 -22.303 -26.154 1.00 61.09 86 GLN A CA 1
ATOM 690 C C . GLN A 1 86 ? 22.720 -23.476 -25.239 1.00 61.09 86 GLN A C 1
ATOM 692 O O . GLN A 1 86 ? 22.325 -24.604 -25.526 1.00 61.09 86 GLN A O 1
ATOM 697 N N . LEU A 1 87 ? 23.417 -23.221 -24.126 1.00 64.62 87 LEU A N 1
ATOM 698 C CA . LEU A 1 87 ? 23.735 -24.243 -23.124 1.00 64.62 87 LEU A CA 1
ATOM 699 C C . LEU A 1 87 ? 22.474 -24.772 -22.431 1.00 64.62 87 LEU A C 1
ATOM 701 O O . LEU A 1 87 ? 22.323 -25.984 -22.312 1.00 64.62 87 LEU A O 1
ATOM 705 N N . THR A 1 88 ? 21.543 -23.898 -22.034 1.00 63.53 88 THR A N 1
ATOM 706 C CA . THR A 1 88 ? 20.291 -24.315 -21.378 1.00 63.53 88 THR A CA 1
ATOM 707 C C . THR A 1 88 ? 19.334 -25.028 -22.335 1.00 63.53 88 THR A C 1
ATOM 709 O O . THR A 1 88 ? 18.788 -26.070 -21.971 1.00 63.53 88 THR A O 1
ATOM 712 N N . MET A 1 89 ? 19.184 -24.548 -23.577 1.00 65.38 89 MET A N 1
ATOM 713 C CA . MET A 1 89 ? 18.436 -25.263 -24.626 1.00 65.38 89 MET A CA 1
ATOM 714 C C . MET A 1 89 ? 19.053 -26.630 -24.950 1.00 65.38 89 MET A C 1
ATOM 716 O O . MET A 1 89 ? 18.322 -27.604 -25.105 1.00 65.38 89 MET A O 1
ATOM 720 N N . GLY A 1 90 ? 20.386 -26.725 -25.011 1.00 67.00 90 GLY A N 1
ATOM 721 C CA . GLY A 1 90 ? 21.094 -27.985 -25.245 1.00 67.00 90 GLY A CA 1
ATOM 722 C C . GLY A 1 90 ? 20.890 -29.007 -24.123 1.00 67.00 90 GLY A C 1
ATOM 723 O O . GLY A 1 90 ? 20.661 -30.177 -24.409 1.00 67.00 90 GLY A O 1
ATOM 724 N N . THR A 1 91 ? 20.897 -28.574 -22.856 1.00 69.44 91 THR A N 1
ATOM 725 C CA . THR A 1 91 ? 20.626 -29.460 -21.706 1.00 69.44 91 THR A CA 1
ATOM 726 C C . THR A 1 91 ? 19.166 -29.886 -21.575 1.00 69.44 91 THR A C 1
ATOM 728 O O . THR A 1 91 ? 18.899 -30.908 -20.962 1.00 69.44 91 THR A O 1
ATOM 731 N N . ALA A 1 92 ? 18.218 -29.123 -22.125 1.00 65.56 92 ALA A N 1
ATOM 732 C CA . ALA A 1 92 ? 16.799 -29.487 -22.105 1.00 65.56 92 ALA A CA 1
ATOM 733 C C . ALA A 1 92 ? 16.423 -30.506 -23.199 1.00 65.56 92 ALA A C 1
ATOM 735 O O . ALA A 1 92 ? 15.357 -31.113 -23.129 1.00 65.56 92 ALA A O 1
ATOM 736 N N . LEU A 1 93 ? 17.277 -30.658 -24.217 1.00 66.69 93 LEU A N 1
ATOM 737 C CA . LEU A 1 93 ? 17.108 -31.585 -25.341 1.00 66.69 93 LEU A CA 1
ATOM 738 C C . LEU A 1 93 ? 17.943 -32.876 -25.205 1.00 66.69 93 LEU A C 1
ATOM 740 O O . LEU A 1 93 ? 17.859 -33.724 -26.093 1.00 66.69 93 LEU A O 1
ATOM 744 N N . ALA A 1 94 ? 18.733 -33.017 -24.134 1.00 51.75 94 ALA A N 1
ATOM 745 C CA . ALA A 1 94 ? 19.477 -34.230 -23.776 1.00 51.75 94 ALA A CA 1
ATOM 746 C C . ALA A 1 94 ? 18.732 -35.019 -22.690 1.00 51.75 94 ALA A C 1
ATOM 748 O O . ALA A 1 94 ? 18.727 -36.266 -22.783 1.00 51.75 94 ALA A O 1
#